Protein AF-A0A538CZK0-F1 (afdb_monomer_lite)

Structure (mmCIF, N/CA/C/O backbone):
data_AF-A0A538CZK0-F1
#
_entry.id   AF-A0A538CZK0-F1
#
loop_
_atom_site.group_PDB
_atom_site.id
_atom_site.type_symbol
_atom_site.label_atom_id
_atom_site.label_alt_id
_atom_site.label_comp_id
_atom_site.label_asym_id
_atom_site.label_entity_id
_atom_site.label_seq_id
_atom_site.pdbx_PDB_ins_code
_atom_site.Cartn_x
_atom_site.Cartn_y
_atom_site.Cartn_z
_atom_site.occupancy
_atom_site.B_iso_or_equiv
_atom_site.auth_seq_id
_atom_site.auth_comp_id
_atom_site.auth_asym_id
_atom_site.auth_atom_id
_atom_site.pdbx_PDB_model_num
ATOM 1 N N . PHE A 1 1 ? -20.653 1.911 5.729 1.00 48.41 1 PHE A N 1
ATOM 2 C CA . PHE A 1 1 ? -20.377 1.049 4.559 1.00 48.41 1 PHE A CA 1
ATOM 3 C C . PHE A 1 1 ? -21.469 1.244 3.521 1.00 48.41 1 PHE A C 1
ATOM 5 O O . PHE A 1 1 ? -22.317 0.380 3.372 1.00 48.41 1 PHE A O 1
ATOM 12 N N . THR A 1 2 ? -21.523 2.381 2.837 1.00 49.72 2 THR A N 1
ATOM 13 C CA . THR A 1 2 ? -22.620 2.609 1.879 1.00 49.72 2 THR A CA 1
ATOM 14 C C . THR A 1 2 ? -22.362 1.973 0.512 1.00 49.72 2 THR A C 1
ATOM 16 O O . THR A 1 2 ? -23.292 1.867 -0.273 1.00 49.72 2 THR A O 1
ATOM 19 N N . SER A 1 3 ? -21.141 1.499 0.230 1.00 60.88 3 SER A N 1
ATOM 20 C CA . SER A 1 3 ? -20.745 1.092 -1.125 1.00 60.88 3 SER A CA 1
ATOM 21 C C . SER A 1 3 ? -20.236 -0.357 -1.285 1.00 60.88 3 SER A C 1
ATOM 23 O O . SER A 1 3 ? -20.097 -0.816 -2.412 1.00 60.88 3 SER A O 1
ATOM 25 N N . GLY A 1 4 ? -20.035 -1.128 -0.205 1.00 70.25 4 GLY A N 1
ATOM 26 C CA . GLY A 1 4 ? -19.660 -2.555 -0.288 1.00 70.25 4 GLY A CA 1
ATOM 27 C C . GLY A 1 4 ? -18.274 -2.836 -0.905 1.00 70.25 4 GLY A C 1
ATOM 28 O O . GLY A 1 4 ? -17.471 -1.929 -1.100 1.00 70.25 4 GLY A O 1
ATOM 29 N N . LEU A 1 5 ? -17.963 -4.112 -1.183 1.00 79.94 5 LEU A N 1
ATOM 30 C CA . LEU A 1 5 ? -16.676 -4.532 -1.776 1.00 79.94 5 LEU A CA 1
ATOM 31 C C . LEU A 1 5 ? -16.580 -4.250 -3.284 1.00 79.94 5 LEU A C 1
ATOM 33 O O . LEU A 1 5 ? -15.477 -4.095 -3.803 1.00 79.94 5 LEU A O 1
ATOM 37 N N . ALA A 1 6 ? -17.709 -4.190 -3.993 1.00 81.50 6 ALA A N 1
ATOM 38 C CA . ALA A 1 6 ? -17.729 -4.114 -5.454 1.00 81.50 6 ALA A CA 1
ATOM 39 C C . ALA A 1 6 ? -16.964 -2.899 -6.025 1.00 81.50 6 ALA A C 1
ATOM 41 O O . ALA A 1 6 ? -16.145 -3.102 -6.919 1.00 81.50 6 ALA A O 1
ATOM 42 N N . PRO A 1 7 ? -17.090 -1.674 -5.481 1.00 79.44 7 PRO A N 1
ATOM 43 C CA . PRO A 1 7 ? -16.321 -0.524 -5.968 1.00 79.44 7 PRO A CA 1
ATOM 44 C C . PRO A 1 7 ? -14.821 -0.633 -5.682 1.00 79.44 7 PRO A C 1
ATOM 46 O O . PRO A 1 7 ? -14.004 -0.123 -6.445 1.00 79.44 7 PRO A O 1
ATOM 49 N N . ILE A 1 8 ? -14.438 -1.329 -4.606 1.00 81.00 8 ILE A N 1
ATOM 50 C CA . ILE A 1 8 ? -13.029 -1.614 -4.300 1.00 81.00 8 ILE A CA 1
ATOM 51 C C . ILE A 1 8 ? -12.468 -2.572 -5.354 1.00 81.00 8 ILE A C 1
ATOM 53 O O . ILE A 1 8 ? -11.393 -2.330 -5.901 1.00 81.00 8 ILE A O 1
ATOM 57 N N . VAL A 1 9 ? -13.217 -3.627 -5.682 1.00 83.00 9 VAL A N 1
ATOM 58 C CA . VAL A 1 9 ? -12.851 -4.580 -6.738 1.00 83.00 9 VAL A CA 1
ATOM 59 C C . VAL A 1 9 ? -12.776 -3.886 -8.096 1.00 83.00 9 VAL A C 1
ATOM 61 O O . VAL A 1 9 ? -11.827 -4.127 -8.839 1.00 83.00 9 VAL A O 1
ATOM 64 N N . GLU A 1 10 ? -13.716 -2.997 -8.417 1.00 82.44 10 GLU A N 1
ATOM 65 C CA . GLU A 1 10 ? -13.693 -2.222 -9.660 1.00 82.44 10 GLU A CA 1
ATOM 66 C C . GLU A 1 10 ? -12.445 -1.331 -9.739 1.00 82.44 10 GLU A C 1
ATOM 68 O O . GLU A 1 10 ? -11.713 -1.369 -10.730 1.00 82.44 10 GLU A O 1
ATOM 73 N N . MET A 1 11 ? -12.152 -0.580 -8.674 1.00 81.75 11 MET A N 1
ATOM 74 C CA . MET A 1 11 ? -10.962 0.267 -8.582 1.00 81.75 11 MET A CA 1
ATOM 75 C C . MET A 1 11 ? -9.676 -0.551 -8.768 1.00 81.75 11 MET A C 1
ATOM 77 O O . MET A 1 11 ? -8.830 -0.185 -9.583 1.00 81.75 11 MET A O 1
ATOM 81 N N . ILE A 1 12 ? -9.536 -1.674 -8.056 1.00 81.25 12 ILE A N 1
ATOM 82 C CA . ILE A 1 12 ? -8.361 -2.554 -8.155 1.00 81.25 12 ILE A CA 1
ATOM 83 C C . ILE A 1 12 ? -8.283 -3.207 -9.540 1.00 81.25 12 ILE A C 1
ATOM 85 O O . ILE A 1 12 ? -7.193 -3.359 -10.083 1.00 81.25 12 ILE A O 1
ATOM 89 N N . SER A 1 13 ? -9.414 -3.526 -10.172 1.00 79.50 13 SER A N 1
ATOM 90 C CA . SER A 1 13 ? -9.441 -4.113 -11.519 1.00 79.50 13 SER A CA 1
ATOM 91 C C . SER A 1 13 ? -8.844 -3.189 -12.581 1.00 79.50 13 SER A C 1
ATOM 93 O O . SER A 1 13 ? -8.306 -3.667 -13.577 1.00 79.50 13 SER A O 1
ATOM 95 N N . ARG A 1 14 ? -8.853 -1.867 -12.371 1.00 76.75 14 ARG A N 1
ATOM 96 C CA . ARG A 1 14 ? -8.163 -0.915 -13.262 1.00 76.75 14 ARG A CA 1
ATOM 97 C C . ARG A 1 14 ? -6.635 -1.044 -13.187 1.00 76.75 14 ARG A C 1
ATOM 99 O O . ARG A 1 14 ? -5.947 -0.651 -14.127 1.00 76.75 14 ARG A O 1
ATOM 106 N N . LEU A 1 15 ? -6.104 -1.648 -12.120 1.00 76.69 15 LEU A N 1
ATOM 107 C CA . LEU A 1 15 ? -4.681 -1.955 -11.944 1.00 76.69 15 LEU A CA 1
ATOM 108 C C . LEU A 1 15 ? -4.238 -3.233 -12.679 1.00 76.69 15 LEU A C 1
ATOM 110 O O . LEU A 1 15 ? -3.056 -3.557 -12.637 1.00 76.69 15 LEU A O 1
ATOM 114 N N . LYS A 1 16 ? -5.130 -3.915 -13.423 1.00 68.25 16 LYS A N 1
ATOM 115 C CA . LYS A 1 16 ? -4.783 -5.043 -14.320 1.00 68.25 16 LYS A CA 1
ATOM 116 C C . LYS A 1 16 ? -3.704 -4.699 -15.367 1.00 68.25 16 LYS A C 1
ATOM 118 O O . LYS A 1 16 ? -3.163 -5.595 -15.997 1.00 68.25 16 LYS A O 1
ATOM 123 N N . ARG A 1 17 ? -3.373 -3.414 -15.539 1.00 74.00 17 ARG A N 1
ATOM 124 C CA . ARG A 1 17 ? -2.275 -2.902 -16.384 1.00 74.00 17 ARG A CA 1
ATOM 125 C C . ARG A 1 17 ? -0.876 -3.070 -15.764 1.00 74.00 17 ARG A C 1
ATOM 127 O O . ARG A 1 17 ? 0.096 -2.498 -16.249 1.00 74.00 17 ARG A O 1
ATOM 134 N N . LEU A 1 18 ? -0.768 -3.783 -14.648 1.00 83.31 18 LEU A N 1
ATOM 135 C CA . LEU A 1 18 ? 0.496 -4.099 -13.991 1.00 83.31 18 LEU A CA 1
ATOM 136 C C . LEU A 1 18 ? 0.780 -5.591 -14.162 1.00 83.31 18 LEU A C 1
ATOM 138 O O . LEU A 1 18 ? -0.109 -6.416 -13.961 1.00 83.31 18 LEU A O 1
ATOM 142 N N . LYS A 1 19 ? 2.022 -5.945 -14.502 1.00 84.94 19 LYS A N 1
ATOM 143 C CA . LYS A 1 19 ? 2.473 -7.347 -14.552 1.00 84.94 19 LYS A CA 1
ATOM 144 C C . LYS A 1 19 ? 2.628 -7.944 -13.161 1.00 84.94 19 LYS A C 1
ATOM 146 O O . LYS A 1 19 ? 2.386 -9.129 -12.964 1.00 84.94 19 LYS A O 1
ATOM 151 N N . GLY A 1 20 ? 2.987 -7.115 -12.188 1.00 84.06 20 GLY A N 1
ATOM 152 C CA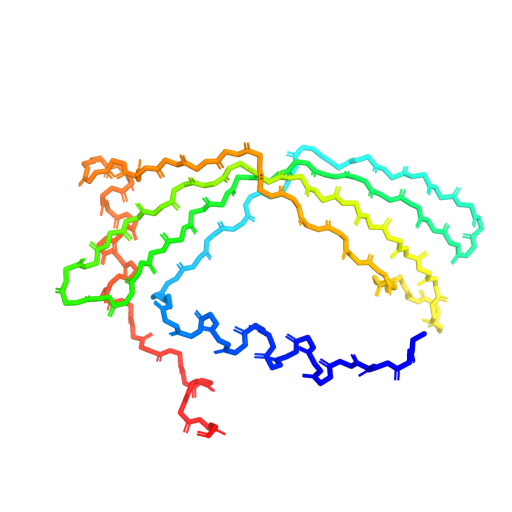 . GLY A 1 20 ? 3.110 -7.535 -10.803 1.00 84.06 20 GLY A CA 1
ATOM 153 C C . GLY A 1 20 ? 3.308 -6.357 -9.867 1.00 84.06 20 GLY A C 1
ATOM 154 O O . GLY A 1 20 ? 3.739 -5.275 -10.275 1.00 84.06 20 GLY A O 1
ATOM 155 N N . THR A 1 21 ? 2.992 -6.580 -8.594 1.00 88.06 21 THR A N 1
ATOM 156 C CA . THR A 1 21 ? 3.265 -5.619 -7.526 1.00 88.06 21 THR A CA 1
ATOM 157 C C . THR A 1 21 ? 3.732 -6.328 -6.265 1.00 88.06 21 THR A C 1
ATOM 159 O O . THR A 1 21 ? 3.160 -7.355 -5.906 1.00 88.06 21 THR A O 1
ATOM 162 N N . ILE A 1 22 ? 4.682 -5.733 -5.550 1.00 89.62 22 ILE A N 1
ATOM 163 C CA . ILE A 1 22 ? 5.075 -6.125 -4.194 1.00 89.62 22 ILE A CA 1
ATOM 164 C C . ILE A 1 22 ? 4.778 -4.946 -3.275 1.00 89.62 22 ILE A C 1
ATOM 166 O O . ILE A 1 22 ? 5.176 -3.822 -3.572 1.00 89.62 22 ILE A O 1
ATOM 170 N N . HIS A 1 23 ? 4.083 -5.205 -2.170 1.00 93.12 23 HIS A N 1
ATOM 171 C CA . HIS A 1 23 ? 3.793 -4.216 -1.135 1.00 93.12 23 HIS A CA 1
ATOM 172 C C . HIS A 1 23 ? 4.455 -4.664 0.165 1.00 93.12 23 HIS A C 1
ATOM 174 O O . HIS A 1 23 ? 3.956 -5.555 0.848 1.00 93.12 23 HIS A O 1
ATOM 180 N N . ASN A 1 24 ? 5.574 -4.033 0.511 1.00 94.38 24 ASN A N 1
ATOM 181 C CA . ASN A 1 24 ? 6.259 -4.269 1.774 1.00 94.38 24 ASN A CA 1
ATOM 182 C C . ASN A 1 24 ? 5.725 -3.268 2.792 1.00 94.38 24 ASN A C 1
ATOM 184 O O . ASN A 1 24 ? 6.112 -2.099 2.799 1.00 94.38 24 ASN A O 1
ATOM 188 N N . LEU A 1 25 ? 4.752 -3.714 3.582 1.00 94.94 25 LEU A N 1
ATOM 189 C CA . LEU A 1 25 ? 4.071 -2.912 4.591 1.00 94.94 25 LEU A CA 1
ATOM 190 C C . LEU A 1 25 ? 4.831 -2.999 5.920 1.00 94.94 25 LEU A C 1
ATOM 192 O O . LEU A 1 25 ? 5.098 -4.092 6.411 1.00 94.94 25 LEU A O 1
ATOM 196 N N . GLY A 1 26 ? 5.157 -1.856 6.515 1.00 91.69 26 GLY A N 1
ATOM 197 C CA . GLY A 1 26 ? 5.784 -1.786 7.829 1.00 91.69 26 GLY A CA 1
ATOM 198 C C . GLY A 1 26 ? 6.609 -0.512 8.055 1.00 91.69 26 GLY A C 1
ATOM 199 O O . GLY A 1 26 ? 7.001 0.151 7.091 1.00 91.69 26 GLY A O 1
ATOM 200 N N . PRO A 1 27 ? 6.899 -0.166 9.324 1.00 93.38 27 PRO A N 1
ATOM 201 C CA . PRO A 1 27 ? 6.279 -0.709 10.540 1.00 93.38 27 PRO A CA 1
ATOM 202 C C . PRO A 1 27 ? 4.794 -0.319 10.644 1.00 93.38 27 PRO A C 1
ATOM 204 O O . PRO A 1 27 ? 4.352 0.641 10.008 1.00 93.38 27 PRO A O 1
ATOM 207 N N . VAL A 1 28 ? 4.029 -1.086 11.426 1.00 96.31 28 VAL A N 1
ATOM 208 C CA . VAL A 1 28 ? 2.604 -0.839 11.694 1.00 96.31 28 VAL A CA 1
ATOM 209 C C . VAL A 1 28 ? 2.438 -0.430 13.152 1.00 96.31 28 VAL A C 1
ATOM 211 O O . VAL A 1 28 ? 2.896 -1.140 14.044 1.00 96.31 28 VAL A O 1
ATOM 214 N N . THR A 1 29 ? 1.736 0.674 13.388 1.00 97.69 29 THR A N 1
ATOM 215 C CA . THR A 1 29 ? 1.283 1.075 14.725 1.00 97.69 29 THR A CA 1
ATOM 216 C C . THR A 1 29 ? -0.226 0.953 14.770 1.00 97.69 29 THR A C 1
ATOM 218 O O . THR A 1 29 ? -0.898 1.532 13.918 1.00 97.69 29 THR A O 1
ATOM 221 N N . ALA A 1 30 ? -0.758 0.234 15.755 1.00 97.38 30 ALA A N 1
ATOM 222 C CA . ALA A 1 30 ? -2.192 0.069 15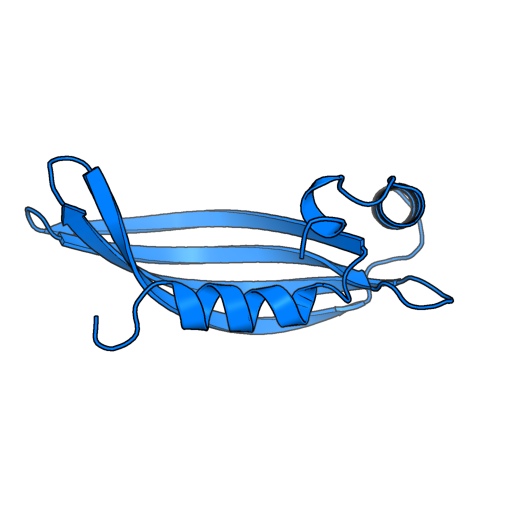.957 1.00 97.38 30 ALA A CA 1
ATOM 223 C C . ALA A 1 30 ? -2.583 0.425 17.394 1.00 97.38 30 ALA A C 1
ATOM 225 O O . ALA A 1 30 ? -1.899 0.040 18.341 1.00 97.38 30 ALA A O 1
ATOM 226 N N . VAL A 1 31 ? -3.693 1.141 17.541 1.00 98.31 31 VAL A N 1
ATOM 227 C CA . VAL A 1 31 ? -4.344 1.443 18.817 1.00 98.31 31 VAL A CA 1
ATOM 228 C C . VAL A 1 31 ? -5.695 0.744 18.808 1.00 98.31 31 VAL A C 1
ATOM 230 O O . VAL A 1 31 ? -6.501 0.979 17.908 1.00 98.31 31 VAL A O 1
ATOM 233 N N . VAL A 1 32 ? -5.915 -0.138 19.779 1.00 98.00 32 VAL A N 1
ATOM 234 C CA . VAL A 1 32 ? -7.142 -0.932 19.914 1.00 98.00 32 VAL A CA 1
ATOM 235 C C . VAL A 1 32 ? -7.994 -0.339 21.029 1.00 98.00 32 VAL A C 1
ATOM 237 O O . VAL A 1 32 ? -7.500 -0.144 22.136 1.00 98.00 32 VAL A O 1
ATOM 240 N N . ASP A 1 33 ? -9.267 -0.093 20.734 1.00 97.38 33 ASP A N 1
ATOM 241 C CA . ASP A 1 33 ? -10.287 0.351 21.682 1.00 97.38 33 ASP A CA 1
ATOM 242 C C . ASP A 1 33 ? -11.506 -0.580 21.583 1.00 97.38 33 ASP A C 1
ATOM 244 O O . ASP A 1 33 ? -12.346 -0.486 20.676 1.00 97.38 33 ASP A O 1
ATOM 248 N N . GLY A 1 34 ? -11.534 -1.570 22.479 1.00 96.25 34 GLY A N 1
ATOM 249 C CA . GLY A 1 34 ? -12.544 -2.625 22.513 1.00 96.25 34 GLY A CA 1
ATOM 250 C C . GLY A 1 34 ? -12.649 -3.388 21.190 1.00 96.25 34 GLY A C 1
ATOM 251 O O . GLY A 1 34 ? -11.722 -4.079 20.770 1.00 96.25 34 GLY A O 1
ATOM 252 N N . ALA A 1 35 ? -13.807 -3.269 20.537 1.00 97.38 35 ALA A N 1
ATOM 253 C CA . ALA A 1 35 ? -14.111 -3.921 19.262 1.00 97.38 35 ALA A CA 1
ATOM 254 C C . ALA A 1 35 ? -13.694 -3.093 18.030 1.00 97.38 35 ALA A C 1
ATOM 256 O O . ALA A 1 35 ? -14.038 -3.457 16.904 1.00 97.38 35 ALA A O 1
ATOM 257 N N . THR A 1 36 ? -12.978 -1.982 18.217 1.00 98.25 36 THR A N 1
ATOM 258 C CA . THR A 1 36 ? -12.494 -1.106 17.141 1.00 98.25 36 THR A CA 1
ATOM 259 C C . THR A 1 36 ? -10.994 -0.859 17.257 1.00 98.25 36 THR A C 1
ATOM 261 O O . THR A 1 36 ? -10.403 -1.051 18.317 1.00 98.25 36 THR A O 1
ATOM 264 N N . ALA A 1 37 ? -10.351 -0.481 16.156 1.00 98.31 37 ALA A N 1
ATOM 265 C CA . ALA A 1 37 ? -8.947 -0.097 16.170 1.00 98.31 37 ALA A CA 1
ATOM 266 C C . ALA A 1 37 ? -8.631 0.920 15.072 1.00 98.31 37 ALA A C 1
ATOM 268 O O . ALA A 1 37 ? -9.238 0.916 13.999 1.00 98.31 37 ALA A O 1
ATOM 269 N N . HIS A 1 38 ? -7.619 1.743 15.327 1.00 98.25 38 HIS A N 1
ATOM 270 C CA . HIS A 1 38 ? -6.992 2.604 14.332 1.00 98.25 38 HIS A CA 1
ATOM 271 C C . HIS A 1 38 ? -5.559 2.143 14.114 1.00 98.25 38 HIS A C 1
ATOM 273 O O . HIS A 1 38 ? -4.829 1.924 15.079 1.00 98.25 38 HIS A O 1
ATOM 279 N N . ALA A 1 39 ? -5.136 2.011 12.859 1.00 98.00 39 ALA A N 1
ATOM 280 C CA . ALA A 1 39 ? -3.762 1.644 12.544 1.00 98.00 39 ALA A CA 1
ATOM 281 C C . ALA A 1 39 ? -3.151 2.555 11.484 1.00 98.00 39 ALA A C 1
ATOM 283 O O . ALA A 1 39 ? -3.841 3.082 10.618 1.00 98.00 39 ALA A O 1
ATOM 284 N N . THR A 1 40 ? -1.836 2.722 11.528 1.00 97.94 40 THR A N 1
ATOM 285 C CA . THR A 1 40 ? -1.067 3.421 10.496 1.00 97.94 40 THR A CA 1
ATOM 286 C C . THR A 1 40 ? 0.122 2.576 10.084 1.00 97.94 40 THR A C 1
ATOM 288 O O . THR A 1 40 ? 0.659 1.816 10.891 1.00 97.94 40 THR A O 1
ATOM 291 N N . ALA A 1 41 ? 0.526 2.689 8.821 1.00 97.88 41 ALA A N 1
ATOM 292 C CA . ALA A 1 41 ? 1.678 1.963 8.306 1.00 97.88 41 ALA A CA 1
ATOM 293 C C . ALA A 1 41 ? 2.405 2.746 7.213 1.00 97.88 41 ALA A C 1
ATOM 295 O O . ALA A 1 41 ? 1.781 3.423 6.392 1.00 97.88 41 ALA A O 1
ATOM 296 N N . GLY A 1 42 ? 3.729 2.610 7.171 1.00 97.06 42 GLY A N 1
ATOM 297 C CA . GLY A 1 42 ? 4.506 2.890 5.965 1.00 97.06 42 GLY A CA 1
ATOM 298 C C . GLY A 1 42 ? 4.439 1.708 4.999 1.00 97.06 42 GLY A C 1
ATOM 299 O O . GLY A 1 42 ? 4.236 0.572 5.419 1.00 97.06 42 GLY A O 1
ATOM 300 N N . CYS A 1 43 ? 4.597 1.953 3.703 1.00 97.50 43 CYS A N 1
ATOM 301 C CA . CYS A 1 43 ? 4.723 0.896 2.709 1.00 97.50 43 CYS A CA 1
ATOM 302 C C . CYS A 1 43 ? 5.686 1.298 1.599 1.00 97.50 43 CYS A C 1
ATOM 304 O O . CYS A 1 43 ? 5.595 2.403 1.059 1.00 97.50 43 CYS A O 1
ATOM 306 N N . LEU A 1 44 ? 6.577 0.378 1.242 1.00 96.12 44 LEU A N 1
ATOM 307 C CA . LEU 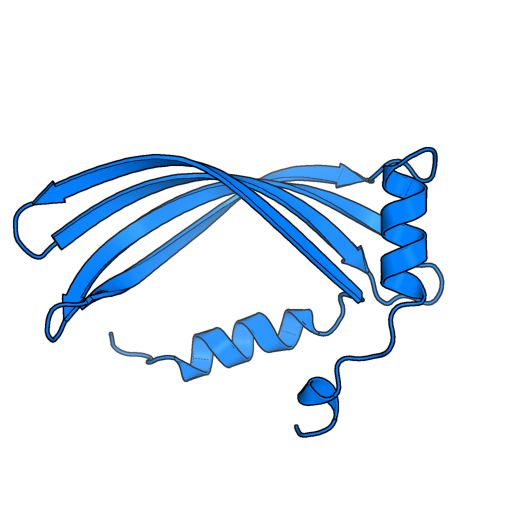A 1 44 ? 7.353 0.453 0.015 1.00 96.12 44 LEU A CA 1
ATOM 308 C C . LEU A 1 44 ? 6.702 -0.453 -1.027 1.00 96.12 44 LEU A C 1
ATOM 310 O O . LEU A 1 44 ? 6.542 -1.654 -0.802 1.00 96.12 44 LEU A O 1
ATOM 314 N N . VAL A 1 45 ? 6.334 0.126 -2.164 1.00 94.50 45 VAL A N 1
ATOM 315 C CA . VAL A 1 45 ? 5.678 -0.587 -3.259 1.00 94.50 45 VAL A CA 1
ATOM 316 C C . VAL A 1 45 ? 6.616 -0.665 -4.448 1.00 94.50 45 VAL A C 1
ATOM 318 O O . VAL A 1 45 ? 7.102 0.370 -4.894 1.00 94.50 45 VAL A O 1
ATOM 321 N N . LEU A 1 46 ? 6.812 -1.861 -4.996 1.00 92.50 46 LEU A N 1
ATOM 322 C CA . LEU A 1 46 ? 7.310 -2.053 -6.357 1.00 92.50 46 LEU A CA 1
ATOM 323 C C . LEU A 1 46 ? 6.122 -2.412 -7.248 1.00 92.50 46 LEU A C 1
ATOM 325 O O . LEU A 1 46 ? 5.387 -3.345 -6.936 1.00 92.50 46 LEU A O 1
ATOM 329 N N . ALA A 1 47 ? 5.941 -1.698 -8.353 1.00 91.44 47 ALA A N 1
ATOM 330 C CA . ALA A 1 47 ? 4.951 -2.010 -9.378 1.00 91.44 47 ALA A CA 1
ATOM 331 C C . ALA A 1 47 ? 5.631 -2.124 -10.744 1.00 91.44 47 ALA A C 1
ATOM 333 O O . ALA A 1 47 ? 6.391 -1.234 -11.113 1.00 91.44 47 ALA A O 1
ATOM 334 N N . VAL A 1 48 ? 5.350 -3.191 -11.491 1.00 90.31 48 VAL A N 1
ATOM 335 C CA . VAL A 1 48 ? 5.898 -3.426 -12.837 1.00 90.31 48 VAL A CA 1
ATOM 336 C C . VAL A 1 48 ? 4.793 -3.223 -13.865 1.00 90.31 48 VAL A C 1
ATOM 338 O O . VAL A 1 48 ? 3.732 -3.842 -13.752 1.00 90.31 48 VAL A O 1
ATOM 341 N N . THR A 1 49 ? 5.010 -2.347 -14.845 1.00 87.38 49 THR A N 1
ATOM 342 C CA . THR A 1 49 ? 4.004 -2.049 -15.876 1.00 87.38 49 THR A CA 1
ATOM 343 C C . THR A 1 49 ? 3.855 -3.189 -16.885 1.00 87.38 49 THR A C 1
ATOM 345 O O . THR A 1 49 ? 4.742 -4.026 -17.034 1.00 87.38 49 THR A O 1
ATOM 348 N N . SER A 1 50 ? 2.708 -3.251 -17.568 1.00 82.50 50 SER A N 1
ATOM 349 C CA . SER A 1 50 ? 2.425 -4.251 -18.608 1.00 82.50 50 SER A CA 1
ATOM 350 C C . SER A 1 50 ? 2.665 -3.766 -20.035 1.00 82.50 50 SER A C 1
ATOM 352 O O . SER A 1 50 ? 2.083 -4.324 -20.964 1.00 82.50 50 SER A O 1
ATOM 354 N N . ASP A 1 51 ? 3.465 -2.719 -20.211 1.00 80.69 51 ASP A N 1
ATOM 355 C CA . ASP A 1 51 ? 3.709 -2.103 -21.516 1.00 80.69 51 ASP A CA 1
ATOM 356 C C . ASP A 1 51 ? 4.630 -2.975 -22.388 1.00 80.69 51 ASP A C 1
ATOM 358 O O . ASP A 1 51 ? 5.245 -3.924 -21.907 1.00 80.69 51 ASP A O 1
ATOM 362 N N . ALA A 1 52 ? 4.769 -2.636 -23.676 1.00 78.50 52 ALA A N 1
ATOM 363 C CA . ALA A 1 52 ? 5.682 -3.338 -24.590 1.00 78.50 52 ALA A CA 1
ATOM 364 C C . ALA A 1 52 ? 7.152 -3.298 -24.123 1.00 78.50 52 ALA A C 1
ATOM 366 O O . ALA A 1 52 ? 7.922 -4.205 -24.427 1.00 78.50 52 ALA A O 1
ATOM 367 N N . ALA A 1 53 ? 7.517 -2.266 -23.356 1.00 82.00 53 ALA A N 1
ATOM 368 C CA . ALA A 1 53 ? 8.776 -2.162 -22.628 1.00 82.00 53 ALA A CA 1
ATOM 369 C C . ALA A 1 53 ? 8.475 -2.022 -21.119 1.00 82.00 53 ALA A C 1
ATOM 371 O O . ALA A 1 53 ? 8.327 -0.899 -20.621 1.00 82.00 53 ALA A O 1
ATOM 372 N N . PRO A 1 54 ? 8.322 -3.144 -20.390 1.00 83.25 54 PRO A N 1
ATOM 373 C CA . PRO A 1 54 ? 8.015 -3.131 -18.965 1.00 83.25 54 PRO A CA 1
ATOM 374 C C . PRO A 1 54 ? 9.081 -2.400 -18.158 1.00 83.25 54 PRO A C 1
ATOM 376 O O . PRO A 1 54 ? 10.282 -2.580 -18.358 1.00 83.25 54 PRO A O 1
ATOM 379 N N . HIS A 1 55 ? 8.638 -1.595 -17.200 1.00 87.56 55 HIS A N 1
ATOM 380 C CA . HIS A 1 55 ? 9.526 -0.933 -16.256 1.00 87.56 55 HIS A CA 1
ATOM 381 C C . HIS A 1 55 ? 8.939 -0.960 -14.849 1.00 87.56 55 HIS A C 1
ATOM 383 O O . HIS A 1 55 ? 7.728 -1.082 -14.649 1.00 87.56 55 HIS A O 1
ATOM 389 N N . GLY A 1 56 ? 9.825 -0.870 -13.858 1.00 91.56 56 GLY A N 1
ATOM 390 C CA . GLY A 1 56 ? 9.439 -0.802 -12.458 1.00 91.56 56 GLY A CA 1
ATOM 391 C C . GLY A 1 56 ? 9.246 0.638 -11.985 1.00 91.56 56 GLY A C 1
ATOM 392 O O . GLY A 1 56 ? 10.007 1.538 -12.339 1.00 91.56 56 GLY A O 1
ATOM 393 N N . VAL A 1 57 ? 8.260 0.842 -11.120 1.00 93.06 57 VAL A N 1
ATOM 394 C CA . VAL A 1 57 ? 8.057 2.068 -10.347 1.00 93.06 57 VAL A CA 1
ATOM 395 C C . VAL A 1 57 ? 8.111 1.706 -8.871 1.00 93.06 57 VAL A C 1
ATOM 397 O O . VAL A 1 57 ? 7.390 0.812 -8.423 1.00 93.06 57 VAL A O 1
ATOM 400 N N . ILE A 1 58 ? 8.937 2.421 -8.111 1.00 94.31 58 ILE A N 1
ATOM 401 C CA . ILE A 1 58 ? 8.999 2.319 -6.654 1.00 94.31 58 ILE A CA 1
ATOM 402 C C . ILE A 1 58 ? 8.194 3.471 -6.056 1.00 94.31 58 ILE A C 1
ATOM 404 O O . ILE A 1 58 ? 8.357 4.623 -6.461 1.00 94.31 58 ILE A O 1
ATOM 408 N N . ARG A 1 59 ? 7.324 3.182 -5.087 1.00 95.94 59 ARG A N 1
ATOM 409 C CA . ARG A 1 59 ? 6.514 4.191 -4.391 1.00 95.94 59 ARG A CA 1
ATOM 410 C C . ARG A 1 59 ? 6.673 4.067 -2.886 1.00 95.94 59 ARG A C 1
ATOM 412 O O . ARG A 1 59 ? 6.565 2.971 -2.342 1.00 95.94 59 ARG A O 1
ATOM 419 N N . GLY A 1 60 ? 6.849 5.204 -2.224 1.00 97.00 60 GLY A N 1
ATOM 420 C CA . GLY A 1 60 ? 6.671 5.322 -0.783 1.00 97.00 60 GLY A CA 1
ATOM 421 C C . GLY A 1 60 ? 5.233 5.710 -0.478 1.00 97.00 60 GLY A C 1
ATOM 422 O O . GLY A 1 60 ? 4.739 6.724 -0.974 1.00 97.00 60 GLY A O 1
ATOM 423 N N . VAL A 1 61 ? 4.556 4.915 0.337 1.00 97.19 61 VAL A N 1
ATOM 424 C CA . VAL A 1 61 ? 3.132 5.057 0.645 1.00 97.19 61 VAL A CA 1
ATOM 425 C C . VAL A 1 61 ? 2.932 5.120 2.157 1.00 97.19 61 VAL A C 1
ATOM 427 O O . VAL A 1 61 ? 3.631 4.450 2.916 1.00 97.19 61 VAL A O 1
ATOM 430 N N . LYS A 1 62 ? 1.963 5.921 2.603 1.00 97.12 62 LYS A N 1
ATOM 431 C CA . LYS A 1 62 ? 1.417 5.862 3.962 1.00 97.12 62 LYS A CA 1
ATOM 432 C C . LYS A 1 62 ? -0.023 5.375 3.927 1.00 97.12 62 LYS A C 1
ATOM 434 O O . LYS A 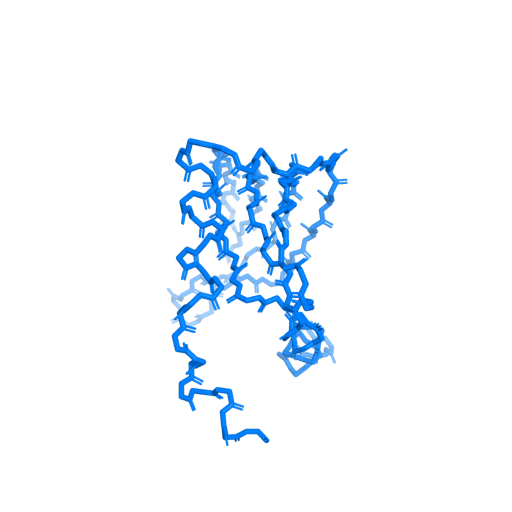1 62 ? -0.813 5.827 3.096 1.00 97.12 62 LYS A O 1
ATOM 439 N N . TYR A 1 63 ? -0.340 4.496 4.865 1.00 97.12 63 TYR A N 1
ATOM 440 C CA . TYR A 1 63 ? -1.681 4.004 5.117 1.00 97.12 63 TYR A CA 1
ATOM 441 C C . TYR A 1 63 ? -2.200 4.489 6.466 1.00 97.12 63 TYR A C 1
ATOM 443 O O . TYR A 1 63 ? -1.449 4.525 7.445 1.00 97.12 63 TYR A O 1
ATOM 451 N N . ALA A 1 64 ? -3.494 4.787 6.509 1.00 97.44 64 ALA A N 1
ATOM 452 C CA . ALA A 1 64 ? -4.276 4.863 7.735 1.00 97.44 64 ALA A CA 1
ATOM 453 C C . ALA A 1 64 ? -5.481 3.926 7.603 1.00 97.44 64 ALA A C 1
ATOM 455 O O . ALA A 1 64 ? -6.136 3.886 6.562 1.00 97.44 64 ALA A O 1
ATOM 456 N N . PHE A 1 65 ? -5.748 3.149 8.643 1.00 97.06 65 PHE A N 1
ATOM 457 C CA . PHE A 1 65 ? -6.776 2.122 8.675 1.00 97.06 65 PHE A CA 1
ATOM 458 C C . PHE A 1 65 ? -7.727 2.382 9.834 1.00 97.06 65 PHE A C 1
ATOM 460 O O . PHE A 1 65 ? -7.293 2.655 10.954 1.00 97.06 65 PHE A O 1
ATOM 467 N N . GLU A 1 66 ? -9.013 2.207 9.569 1.00 97.50 66 GLU A N 1
ATOM 468 C CA . GLU A 1 66 ? -10.011 1.948 10.600 1.00 97.50 66 GLU A CA 1
ATOM 469 C C . GLU A 1 66 ? -10.362 0.463 10.533 1.00 97.50 66 GLU A C 1
ATOM 471 O O . GLU A 1 66 ? -10.515 -0.100 9.440 1.00 97.50 66 GLU A O 1
ATOM 476 N N . LEU A 1 67 ? -10.462 -0.181 11.693 1.00 97.50 67 LEU A N 1
ATOM 477 C CA . LEU A 1 67 ? -10.785 -1.594 11.819 1.00 97.50 67 LEU A CA 1
ATOM 478 C C . LEU A 1 67 ? -11.899 -1.802 12.842 1.00 97.50 67 LEU A C 1
ATOM 480 O O . LEU A 1 67 ? -11.995 -1.082 13.835 1.00 97.50 67 LEU A O 1
ATOM 484 N N . ALA A 1 68 ? -12.707 -2.837 12.629 1.00 97.12 68 ALA A N 1
ATOM 485 C CA . ALA A 1 68 ? -13.699 -3.284 13.599 1.00 97.12 68 ALA A CA 1
ATOM 486 C C . ALA A 1 68 ? -13.788 -4.809 13.639 1.00 97.12 68 ALA A C 1
ATOM 488 O O . ALA A 1 68 ? -13.625 -5.475 12.609 1.00 97.12 68 A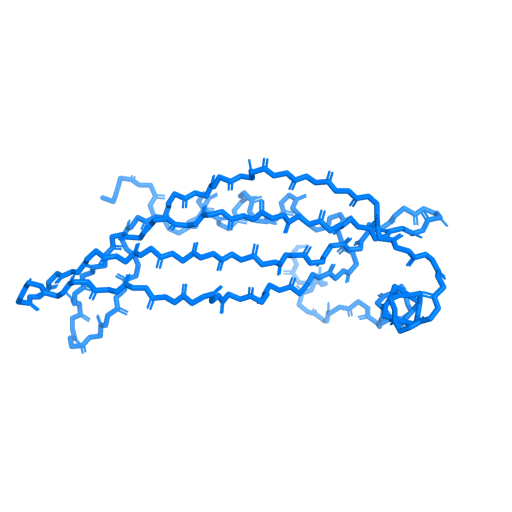LA A O 1
ATOM 489 N N . GLN A 1 69 ? -14.092 -5.354 14.815 1.00 97.19 69 GLN A N 1
ATOM 490 C CA . GLN A 1 69 ? -14.458 -6.754 14.960 1.00 97.19 69 GLN A CA 1
ATOM 491 C C . GLN A 1 69 ? -15.862 -7.008 14.412 1.00 97.19 69 GLN A C 1
ATOM 493 O O . GLN A 1 69 ? -16.813 -6.272 14.679 1.00 97.19 69 GLN A O 1
ATOM 498 N N . ARG A 1 70 ? -15.997 -8.084 13.640 1.00 92.31 70 ARG A N 1
ATOM 499 C CA . ARG A 1 70 ? -17.264 -8.593 13.111 1.00 92.31 70 ARG A CA 1
ATOM 500 C C . ARG A 1 70 ? -17.260 -10.103 13.227 1.00 92.31 70 ARG A C 1
ATOM 502 O O . ARG A 1 70 ? -16.373 -10.737 12.671 1.00 92.31 70 ARG A O 1
ATOM 509 N N . ALA A 1 71 ? -18.235 -10.659 13.948 1.00 93.44 71 ALA A N 1
ATOM 510 C CA . ALA A 1 71 ? -18.320 -12.100 14.205 1.00 93.44 71 ALA A CA 1
ATOM 511 C C . ALA A 1 71 ? -16.991 -12.703 14.722 1.00 93.44 71 ALA A C 1
ATOM 513 O O . ALA A 1 71 ? -16.589 -13.783 14.309 1.00 93.44 71 ALA A O 1
ATOM 514 N N . GLY A 1 72 ? -16.291 -11.974 15.602 1.00 93.31 72 GLY A N 1
ATOM 515 C CA . GLY A 1 72 ? -15.012 -12.401 16.182 1.00 93.31 72 GLY A CA 1
ATOM 516 C C . GLY A 1 72 ? -13.768 -12.133 15.325 1.00 93.31 72 GLY A C 1
ATOM 517 O O . GLY A 1 72 ? -12.661 -12.397 15.781 1.00 93.31 72 GLY A O 1
ATOM 518 N N . GLU A 1 73 ? -13.908 -11.569 14.122 1.00 96.50 73 GLU A N 1
ATOM 519 C CA . GLU A 1 73 ? -12.784 -11.313 13.214 1.00 96.50 73 GLU A CA 1
ATOM 520 C C . GLU A 1 73 ? -12.561 -9.817 12.979 1.00 96.50 73 GLU A C 1
ATOM 522 O O . GLU A 1 73 ? -13.506 -9.060 12.748 1.00 96.50 73 GLU A O 1
ATOM 527 N N . TRP A 1 74 ? -11.301 -9.380 12.967 1.00 95.94 74 TRP A N 1
ATOM 528 C CA . TRP A 1 74 ? -10.945 -8.013 12.587 1.00 95.94 74 TRP A CA 1
ATOM 529 C C . TRP A 1 74 ? -11.106 -7.800 11.085 1.00 95.94 74 TRP A C 1
ATOM 531 O O . TRP A 1 74 ? -10.579 -8.554 10.266 1.00 95.94 74 TRP A O 1
ATOM 541 N N . ARG A 1 75 ? -11.807 -6.731 10.710 1.00 94.88 75 ARG A N 1
ATOM 542 C CA . ARG A 1 75 ? -12.005 -6.325 9.318 1.00 94.88 75 ARG A CA 1
ATOM 543 C C . ARG A 1 75 ? -11.580 -4.874 9.140 1.00 94.88 75 ARG A C 1
ATOM 545 O O . ARG A 1 75 ? -11.884 -4.039 9.987 1.00 94.88 75 ARG A O 1
ATOM 552 N N . ILE A 1 76 ? -10.928 -4.572 8.018 1.00 93.50 76 ILE A N 1
ATOM 553 C CA . ILE A 1 76 ? -10.665 -3.189 7.601 1.00 93.50 76 ILE A CA 1
ATOM 554 C C . ILE A 1 76 ? -12.005 -2.566 7.206 1.00 93.50 76 ILE A C 1
ATOM 556 O O . ILE A 1 76 ? -12.686 -3.059 6.304 1.00 93.50 76 ILE A O 1
ATOM 560 N N . THR A 1 77 ? -12.398 -1.501 7.896 1.00 92.69 77 THR A N 1
ATOM 561 C CA . THR A 1 77 ? -13.645 -0.773 7.639 1.00 92.69 77 THR A CA 1
ATOM 562 C C . THR A 1 77 ? -13.428 0.441 6.751 1.00 92.69 77 THR A C 1
ATOM 564 O O . THR A 1 77 ? -14.310 0.792 5.965 1.00 92.69 77 THR A O 1
ATOM 567 N N . ARG A 1 78 ? -12.238 1.040 6.837 1.00 92.19 78 ARG A N 1
ATOM 568 C CA . ARG A 1 78 ? -11.767 2.133 5.989 1.00 92.19 78 ARG A CA 1
ATOM 569 C C . ARG A 1 78 ? -10.264 1.996 5.801 1.00 92.19 78 ARG A C 1
ATOM 571 O O . ARG A 1 78 ? -9.546 1.626 6.728 1.00 92.19 78 ARG A O 1
ATOM 578 N N . VAL A 1 79 ? -9.795 2.330 4.607 1.00 92.56 79 VAL A N 1
ATOM 579 C CA . VAL A 1 79 ? -8.375 2.513 4.327 1.00 92.56 79 VAL A CA 1
ATOM 580 C C . VAL A 1 79 ? -8.181 3.834 3.601 1.00 92.56 79 VAL A C 1
ATOM 582 O O . VAL A 1 79 ? -8.857 4.119 2.613 1.00 92.56 79 VAL A O 1
ATOM 585 N N . GLU A 1 80 ? -7.250 4.635 4.094 1.00 93.62 80 GLU A N 1
ATOM 586 C CA . GLU A 1 80 ? -6.699 5.777 3.386 1.00 93.62 80 GLU A CA 1
ATOM 587 C C . GLU A 1 80 ? -5.308 5.419 2.887 1.00 93.62 80 GLU A C 1
ATOM 589 O O . GLU A 1 80 ? -4.492 4.850 3.613 1.00 93.62 80 GLU A O 1
ATOM 594 N N . HIS A 1 81 ? -5.049 5.757 1.630 1.00 91.25 81 HIS A N 1
ATOM 595 C CA . HIS A 1 81 ? -3.804 5.476 0.937 1.00 91.25 81 HIS A CA 1
ATOM 596 C C . HIS A 1 81 ? -3.252 6.785 0.377 1.00 91.25 81 HIS A C 1
ATOM 598 O O . HIS A 1 81 ? -3.897 7.431 -0.453 1.00 91.25 81 HIS A O 1
ATOM 604 N N . LYS A 1 82 ? -2.041 7.159 0.797 1.00 94.69 82 LYS A N 1
ATOM 605 C CA . LYS A 1 82 ? -1.354 8.357 0.313 1.00 94.69 82 LYS A CA 1
ATOM 606 C C . LYS A 1 82 ? 0.017 8.003 -0.242 1.00 94.69 82 LYS A C 1
ATOM 608 O O . LYS A 1 82 ? 0.891 7.548 0.494 1.00 94.69 82 LYS A O 1
ATOM 613 N N . VAL A 1 83 ? 0.220 8.263 -1.532 1.00 95.56 83 VAL A N 1
ATOM 614 C CA . VAL A 1 83 ? 1.554 8.219 -2.145 1.00 95.56 83 VAL A CA 1
ATOM 615 C C . VAL A 1 83 ? 2.327 9.442 -1.663 1.00 95.56 83 VAL A C 1
ATOM 617 O O . VAL A 1 83 ? 1.895 10.573 -1.870 1.00 95.56 83 VAL A O 1
ATOM 620 N N . MET A 1 84 ? 3.448 9.208 -0.989 1.00 97.38 84 MET A N 1
ATOM 621 C CA . MET A 1 84 ? 4.315 10.261 -0.462 1.00 97.38 84 MET A CA 1
ATOM 622 C C . MET A 1 84 ? 5.370 10.675 -1.489 1.00 97.38 84 MET A C 1
ATOM 624 O O . MET A 1 84 ? 5.696 11.851 -1.594 1.00 97.38 84 MET A O 1
ATOM 628 N N . TRP A 1 85 ? 5.890 9.706 -2.242 1.00 97.62 85 TRP A N 1
ATOM 629 C CA . TRP A 1 85 ? 6.848 9.906 -3.327 1.00 97.62 85 TRP A CA 1
ATOM 630 C C . TRP A 1 85 ? 6.826 8.704 -4.277 1.00 97.62 85 TRP A C 1
ATOM 632 O O . TRP A 1 85 ? 6.356 7.618 -3.921 1.00 97.62 85 TRP A O 1
ATOM 642 N N . ALA A 1 86 ? 7.353 8.894 -5.485 1.00 96.12 86 ALA A N 1
ATOM 643 C CA . ALA A 1 86 ? 7.546 7.837 -6.468 1.00 96.12 86 ALA A CA 1
ATOM 644 C C . ALA A 1 86 ? 8.845 8.066 -7.246 1.00 96.12 86 ALA A C 1
ATOM 646 O O . ALA A 1 86 ? 9.238 9.208 -7.473 1.00 96.12 86 ALA A O 1
ATOM 647 N N . THR A 1 87 ? 9.497 6.982 -7.656 1.00 95.50 87 THR A N 1
ATOM 648 C CA . THR A 1 87 ? 10.692 7.015 -8.504 1.00 95.50 87 THR A CA 1
ATOM 649 C C . THR A 1 87 ? 10.729 5.799 -9.428 1.00 95.50 87 THR A C 1
ATOM 651 O O . THR A 1 87 ? 10.059 4.794 -9.173 1.00 95.50 87 THR A O 1
ATOM 654 N N . ALA A 1 88 ? 11.503 5.879 -10.508 1.00 94.00 88 ALA A N 1
ATOM 655 C CA . ALA A 1 88 ? 11.768 4.728 -11.360 1.00 94.00 88 ALA A CA 1
ATOM 656 C C . ALA A 1 88 ? 12.594 3.679 -10.595 1.00 94.00 88 ALA A C 1
ATOM 658 O O . ALA A 1 88 ? 13.514 4.017 -9.848 1.00 94.00 88 ALA A O 1
ATOM 659 N N . ALA A 1 89 ? 12.268 2.402 -10.784 1.00 92.19 89 ALA A N 1
ATOM 660 C CA . ALA A 1 89 ? 13.096 1.315 -10.283 1.00 92.19 89 ALA A CA 1
ATOM 661 C C . ALA A 1 89 ? 14.373 1.191 -11.139 1.00 92.19 89 ALA A C 1
ATOM 663 O O . ALA A 1 89 ? 14.292 1.311 -12.366 1.00 92.19 89 ALA A O 1
ATOM 664 N N . PRO A 1 90 ? 15.541 0.912 -10.534 1.00 91.06 90 PRO A N 1
ATOM 665 C CA . PRO A 1 90 ? 16.738 0.565 -11.289 1.00 91.06 90 PRO A CA 1
ATOM 666 C C . PRO A 1 90 ? 16.489 -0.662 -12.174 1.00 91.06 90 PRO A C 1
ATOM 668 O O . PRO A 1 90 ? 15.909 -1.649 -11.726 1.00 91.06 90 PRO A O 1
ATOM 671 N N . GLN A 1 91 ? 16.967 -0.604 -13.417 1.00 85.81 91 GLN A N 1
ATOM 672 C CA . GLN A 1 91 ? 16.861 -1.705 -14.386 1.00 85.81 91 GLN A CA 1
ATOM 673 C C . GLN A 1 91 ? 17.982 -2.749 -14.235 1.00 85.81 91 GLN A C 1
ATOM 675 O O . GLN A 1 91 ? 18.025 -3.725 -14.975 1.00 85.81 91 GLN A O 1
ATOM 680 N N . SER A 1 92 ? 18.908 -2.548 -13.295 1.00 87.38 92 SER A N 1
ATOM 681 C CA . SER A 1 92 ? 20.054 -3.425 -13.043 1.00 87.38 92 SER A CA 1
ATOM 682 C C . SER A 1 92 ? 20.014 -4.037 -11.638 1.00 87.38 92 SER A C 1
ATOM 684 O O . SER A 1 92 ? 19.269 -3.590 -10.759 1.00 87.38 92 SER A O 1
ATOM 686 N N . GLY A 1 93 ? 20.819 -5.085 -11.433 1.00 87.50 93 GLY A N 1
ATOM 687 C CA . GLY A 1 93 ? 20.882 -5.835 -10.177 1.00 87.50 93 GLY A CA 1
ATOM 688 C C . GLY A 1 93 ? 19.565 -6.536 -9.831 1.00 87.50 93 GLY A C 1
ATOM 689 O O . GLY A 1 93 ? 18.733 -6.790 -10.701 1.00 87.50 93 GLY A O 1
ATOM 690 N N . LEU A 1 94 ? 19.350 -6.793 -8.537 1.00 83.25 94 LEU A N 1
ATOM 691 C CA . LEU A 1 94 ? 18.181 -7.534 -8.037 1.00 83.25 94 LEU A CA 1
ATOM 692 C C . LEU A 1 94 ? 16.831 -6.911 -8.442 1.00 83.25 94 LEU A C 1
ATOM 694 O O . LEU A 1 94 ? 15.841 -7.624 -8.588 1.00 83.25 94 LEU A O 1
ATOM 698 N N . MET A 1 95 ? 16.766 -5.588 -8.642 1.00 83.88 95 MET A N 1
ATOM 699 C CA . MET A 1 95 ? 15.534 -4.935 -9.106 1.00 83.88 95 MET A CA 1
ATOM 700 C C . MET A 1 95 ? 15.264 -5.189 -10.590 1.00 83.88 95 MET A C 1
ATOM 702 O O . MET A 1 95 ? 14.123 -5.474 -10.951 1.00 83.88 95 MET A O 1
ATOM 706 N N . GLY A 1 96 ? 16.300 -5.160 -11.433 1.00 83.88 96 GLY A N 1
ATOM 707 C CA . GLY A 1 96 ? 16.189 -5.554 -12.840 1.00 83.88 96 GLY A CA 1
ATOM 708 C C . GLY A 1 96 ? 15.767 -7.016 -13.000 1.00 83.88 96 GLY A C 1
ATOM 709 O O . GLY A 1 96 ? 14.899 -7.330 -13.817 1.00 83.88 96 GLY A O 1
ATOM 710 N N . GLU A 1 97 ? 16.307 -7.906 -12.163 1.00 85.06 97 GLU A N 1
ATOM 711 C CA . GLU A 1 97 ? 15.909 -9.318 -12.114 1.00 85.06 97 GLU A CA 1
ATOM 712 C C . GLU A 1 97 ? 14.436 -9.480 -11.722 1.00 85.06 97 GLU A C 1
ATOM 714 O O . GLU A 1 97 ? 13.701 -10.205 -12.391 1.00 85.06 97 GLU A O 1
ATOM 719 N N . ALA A 1 98 ? 13.965 -8.754 -10.701 1.00 81.69 98 ALA A N 1
ATOM 720 C CA . ALA A 1 98 ? 12.564 -8.786 -10.282 1.00 81.69 98 ALA A CA 1
ATOM 721 C C . ALA A 1 98 ? 11.605 -8.266 -11.372 1.00 81.69 98 ALA A C 1
ATOM 723 O O . ALA A 1 98 ? 10.550 -8.862 -11.600 1.00 81.69 98 ALA A O 1
ATOM 724 N N . ILE A 1 99 ? 11.972 -7.189 -12.078 1.00 84.62 99 ILE A N 1
ATOM 725 C CA . ILE A 1 99 ? 11.203 -6.659 -13.221 1.00 84.62 99 ILE A CA 1
ATOM 726 C C . ILE A 1 99 ? 11.153 -7.688 -14.354 1.00 84.62 99 ILE A C 1
ATOM 728 O O . ILE A 1 99 ? 10.083 -7.957 -14.909 1.00 84.62 99 ILE A O 1
ATOM 732 N N . THR A 1 100 ? 12.297 -8.297 -14.670 1.00 84.94 100 THR A N 1
ATOM 733 C CA . THR A 1 100 ? 12.406 -9.327 -15.708 1.00 84.94 100 THR A CA 1
ATOM 734 C C . THR A 1 100 ? 11.545 -10.534 -15.353 1.00 84.94 100 THR A C 1
ATOM 736 O O . THR A 1 100 ? 10.733 -10.967 -16.169 1.00 84.94 100 THR A O 1
ATOM 739 N N . ALA A 1 101 ? 11.642 -11.040 -14.125 1.00 84.12 101 ALA A N 1
ATOM 740 C CA . ALA A 1 101 ? 10.844 -12.166 -13.657 1.00 84.12 101 ALA A CA 1
ATOM 741 C C . ALA A 1 101 ? 9.338 -11.866 -13.713 1.00 84.12 101 ALA A C 1
ATOM 743 O O . ALA A 1 101 ? 8.573 -12.677 -14.229 1.00 84.12 101 ALA A O 1
ATOM 744 N N . ALA A 1 102 ? 8.906 -10.682 -13.260 1.00 82.94 102 ALA A N 1
ATOM 745 C CA . ALA A 1 102 ? 7.501 -10.273 -13.322 1.00 82.94 102 ALA A CA 1
ATOM 746 C C . ALA A 1 102 ? 6.979 -10.165 -14.765 1.00 82.94 102 ALA A C 1
ATOM 748 O O . ALA A 1 102 ? 5.828 -10.495 -15.034 1.00 82.94 102 ALA A O 1
ATOM 749 N N . THR A 1 103 ? 7.826 -9.735 -15.702 1.00 80.31 103 THR A N 1
ATOM 750 C CA . THR A 1 103 ? 7.477 -9.621 -17.127 1.00 80.31 103 THR A CA 1
ATOM 751 C C . THR A 1 103 ? 7.214 -10.979 -17.778 1.00 80.31 103 THR A C 1
ATOM 753 O O . THR A 1 103 ? 6.305 -11.098 -18.598 1.00 80.31 103 THR A O 1
ATOM 756 N N . HIS A 1 104 ? 7.999 -11.994 -17.408 1.00 82.25 104 HIS A N 1
ATOM 757 C CA . HIS A 1 104 ? 7.921 -13.346 -17.971 1.00 82.25 104 HIS A CA 1
ATOM 758 C C . HIS A 1 104 ? 7.018 -14.285 -17.162 1.00 82.25 104 HIS A C 1
ATOM 760 O O . HIS A 1 104 ? 6.817 -15.436 -17.556 1.00 82.25 104 HIS A O 1
ATOM 766 N N . ALA A 1 105 ? 6.476 -13.820 -16.034 1.00 76.38 105 ALA A N 1
ATOM 767 C CA . ALA A 1 105 ? 5.542 -14.599 -15.244 1.00 76.38 105 ALA A CA 1
ATOM 768 C C . ALA A 1 105 ? 4.283 -14.902 -16.080 1.00 76.38 105 ALA A C 1
ATOM 770 O O . ALA A 1 105 ? 3.745 -14.002 -16.736 1.00 76.38 105 ALA A O 1
ATOM 771 N N . PRO A 1 106 ? 3.792 -16.155 -16.071 1.00 70.62 106 PRO A N 1
ATOM 772 C CA . PRO A 1 106 ? 2.558 -16.492 -16.761 1.00 70.62 106 PRO A CA 1
ATOM 773 C C . PRO A 1 106 ? 1.408 -15.664 -16.185 1.00 70.62 106 PRO A C 1
ATOM 775 O O . PRO A 1 106 ? 1.341 -15.424 -14.977 1.00 70.62 106 PRO A O 1
ATOM 778 N N . GLU A 1 107 ? 0.480 -15.240 -17.043 1.00 66.06 107 GLU A N 1
ATOM 779 C CA . GLU A 1 107 ? -0.722 -14.560 -16.569 1.00 66.06 107 GLU A CA 1
ATOM 780 C C . GLU A 1 107 ? -1.464 -15.455 -15.578 1.00 66.06 107 GLU A C 1
ATOM 782 O O . GLU A 1 107 ? -1.685 -16.643 -15.834 1.00 66.06 107 GLU A O 1
ATOM 787 N N . SER A 1 108 ? -1.853 -14.878 -14.440 1.00 59.00 108 SER A N 1
ATOM 788 C CA . SER A 1 108 ? -2.608 -15.614 -13.433 1.00 59.00 108 SER A CA 1
ATOM 789 C C . SER A 1 108 ? -3.855 -16.239 -14.076 1.00 59.00 108 SER A C 1
ATOM 791 O O . SER A 1 108 ? -4.616 -15.524 -14.736 1.00 59.00 108 SER A O 1
ATOM 793 N N . PRO A 1 109 ? -4.139 -17.537 -13.853 1.00 51.41 109 PRO A N 1
ATOM 794 C CA . PRO A 1 109 ? -5.358 -18.188 -14.339 1.00 51.41 109 PRO A CA 1
ATOM 795 C C . PRO A 1 109 ? -6.645 -17.464 -13.911 1.00 51.41 109 PRO A C 1
ATOM 797 O O . PRO A 1 109 ? -7.668 -17.562 -14.588 1.00 51.41 109 PRO A O 1
ATOM 800 N N . ALA A 1 110 ? -6.590 -16.697 -12.814 1.00 51.28 110 ALA A N 1
ATOM 801 C CA . ALA A 1 110 ? -7.689 -15.869 -12.326 1.00 51.28 110 ALA A CA 1
ATOM 802 C C . ALA A 1 110 ? -8.011 -14.667 -13.238 1.00 51.28 110 ALA A C 1
ATOM 804 O O . ALA A 1 110 ? -9.131 -14.166 -13.202 1.00 51.28 110 ALA A O 1
ATOM 805 N N . ALA A 1 111 ? -7.076 -14.224 -14.086 1.00 49.34 111 ALA A N 1
ATOM 806 C CA . ALA A 1 111 ? -7.303 -13.147 -15.050 1.00 49.34 111 ALA A CA 1
ATOM 807 C C . ALA A 1 111 ? -8.129 -13.591 -16.273 1.00 49.34 111 ALA A C 1
ATOM 809 O O . ALA A 1 111 ? -8.705 -12.743 -16.946 1.00 49.34 111 ALA A O 1
ATOM 810 N N . ARG A 1 112 ? -8.234 -14.905 -16.542 1.00 44.75 112 ARG A N 1
ATOM 811 C CA . ARG A 1 112 ? -8.980 -15.463 -17.690 1.00 44.75 112 ARG A CA 1
ATOM 812 C C . ARG A 1 112 ? -10.476 -15.682 -17.441 1.00 44.75 112 ARG A C 1
ATOM 814 O O . ARG A 1 112 ? -11.182 -16.058 -18.368 1.00 44.75 112 ARG A O 1
ATOM 821 N N . ARG A 1 113 ? -10.956 -15.512 -16.203 1.00 46.75 113 ARG A N 1
ATOM 822 C CA . ARG A 1 113 ? -12.357 -15.780 -15.816 1.00 46.75 113 ARG A CA 1
ATOM 823 C C . ARG A 1 113 ? -13.214 -14.518 -15.627 1.00 46.75 113 ARG A C 1
ATOM 825 O O . ARG A 1 113 ? -14.271 -14.621 -15.012 1.00 46.75 113 ARG A O 1
ATOM 832 N N . SER A 1 114 ? -12.770 -13.352 -16.109 1.00 44.12 114 SER A N 1
ATOM 833 C CA . SER A 1 114 ? -13.579 -12.120 -16.129 1.00 44.12 114 SER A CA 1
ATOM 834 C C . SER A 1 114 ? -14.081 -11.801 -17.521 1.00 44.12 114 SER A C 1
AT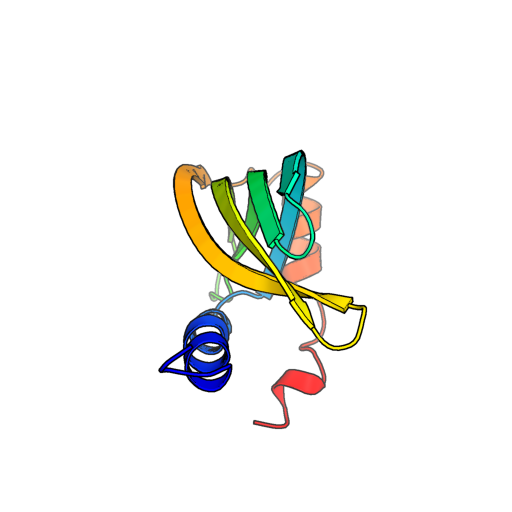OM 836 O O . SER A 1 114 ? -13.193 -11.722 -18.400 1.00 44.12 114 SER A O 1
#

Radius of gyration: 16.87 Å; chains: 1; bounding box: 44×28×47 Å

Foldseek 3Di:
DVPPCVVVVVVVVVVPQWLDKDKDKDDKDWDDDPFKIKMKIWIWMWTWGQDPDIWIKIWIKIKIFIWGDDPNDIDTPDIDIDTPDMDTFDCDDPRVVVNVCSNPDPDDPVVVPD

Secondary structure (DSSP, 8-state):
--S-SHHHHHHHHGGGGEEEEEEEEEEEEEEEETTEEEEEEEEEEEEEE-SSS--EEEEEEEEEEEEEEETTEEEEEEEEEEEEEEEEPPSSHHHHHHHHHHHHSPPPGGGGG-

pLDDT: mean 86.16, std 13.44, range [44.12, 98.31]

Sequence (114 aa):
FTSGLAPIVEMISRLKRLKGTIHNLGPVTAVVDGATAHATAGCLVLAVTSDAAPHGVIRGVKYAFELAQRAGEWRITRVEHKVMWATAAPQSGLMGEAITAATHAPESPAARRS